Protein AF-A0A4D0RJ74-F1 (afdb_monomer_lite)

InterPro domains:
  IPR016103 ProQ/FinO domain [PF04352] (26-128)
  IPR016103 ProQ/FinO domain [SM00945] (19-133)
  IPR036442 ProQ/FinO domain superfamily [G3DSA:1.10.1710.10] (1-135)
  IPR036442 ProQ/FinO domain superfamily [SSF48657] (3-133)

Foldseek 3Di:
DDPLVVLLVVLVVVLVVVPPADALQVLLVLPCVPQVLQDDVSQGAAADPPQLVVVVVVCVVVVPPADSVNNVRSVVNNCLDLRNLVQLDFQGFHQHSNNDGDDGRHPVSNVVSVVSNVVSVVSVVSNVVSVVSNVDD

Radius of gyration: 17.76 Å; chains: 1; bounding box: 49×27×51 Å

Structure (mmCIF, N/CA/C/O backbone):
data_AF-A0A4D0RJ74-F1
#
_entry.id   AF-A0A4D0RJ74-F1
#
loop_
_atom_site.group_PDB
_atom_site.id
_atom_site.type_symbol
_atom_site.label_atom_id
_atom_site.label_alt_id
_atom_site.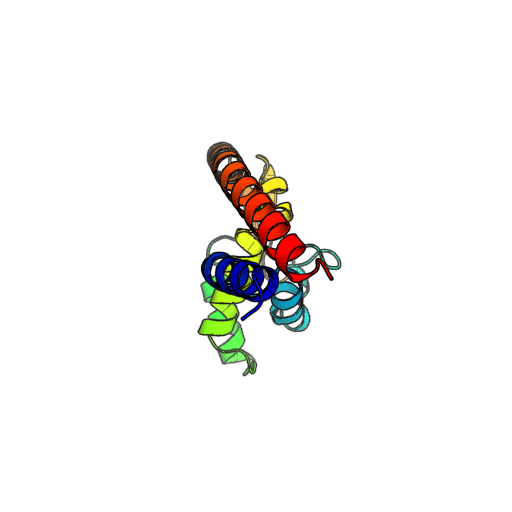label_comp_id
_atom_site.label_asym_id
_atom_site.label_entity_id
_atom_site.label_seq_id
_atom_site.pdbx_PDB_ins_code
_atom_site.Cartn_x
_atom_site.Cartn_y
_atom_site.Cartn_z
_atom_site.occupancy
_atom_site.B_iso_or_equiv
_atom_site.auth_seq_id
_atom_site.auth_comp_id
_atom_site.auth_asym_id
_atom_site.auth_atom_id
_atom_site.pdbx_PDB_model_num
ATOM 1 N N . MET A 1 1 ? 32.650 -4.477 -24.697 1.00 59.00 1 MET A N 1
ATOM 2 C CA . MET A 1 1 ? 31.322 -4.720 -24.089 1.00 59.00 1 MET A CA 1
ATOM 3 C C . MET A 1 1 ? 30.316 -4.847 -25.214 1.00 59.00 1 MET A C 1
ATOM 5 O O . MET A 1 1 ? 30.395 -4.047 -26.134 1.00 59.00 1 MET A O 1
ATOM 9 N N . THR A 1 2 ? 29.441 -5.852 -25.195 1.00 85.69 2 THR A N 1
ATOM 10 C CA . THR A 1 2 ? 28.399 -5.991 -26.225 1.00 85.69 2 THR A CA 1
ATOM 11 C C . THR A 1 2 ? 27.347 -4.891 -26.058 1.00 85.69 2 THR A C 1
ATOM 13 O O . THR A 1 2 ? 27.088 -4.443 -24.940 1.00 85.69 2 THR A O 1
ATOM 16 N N . GLU A 1 3 ? 26.730 -4.459 -27.157 1.00 87.81 3 GLU A N 1
ATOM 17 C CA . GLU A 1 3 ? 25.639 -3.469 -27.163 1.00 87.81 3 GLU A CA 1
ATOM 18 C C . GLU A 1 3 ? 24.509 -3.860 -26.191 1.00 87.81 3 GLU A C 1
ATOM 20 O O . GLU A 1 3 ? 24.005 -3.044 -25.417 1.00 87.81 3 GLU A O 1
ATOM 25 N N . GLN A 1 4 ? 24.209 -5.157 -26.125 1.00 87.81 4 GLN A N 1
ATOM 26 C CA . GLN A 1 4 ? 23.232 -5.727 -25.205 1.00 87.81 4 GLN A CA 1
ATOM 27 C C . GLN A 1 4 ? 23.614 -5.552 -23.724 1.00 87.81 4 GLN A C 1
ATOM 29 O O . GLN A 1 4 ? 22.756 -5.255 -22.890 1.00 87.81 4 GLN A O 1
ATOM 34 N N . ALA A 1 5 ? 24.897 -5.692 -23.375 1.00 91.31 5 ALA A N 1
ATOM 35 C CA . ALA A 1 5 ? 25.362 -5.481 -22.005 1.00 91.31 5 ALA A CA 1
ATOM 36 C C . ALA A 1 5 ? 25.224 -4.008 -21.582 1.00 91.31 5 ALA A C 1
ATOM 38 O O . ALA A 1 5 ? 24.837 -3.733 -20.444 1.00 91.31 5 ALA A O 1
ATOM 39 N N . ALA A 1 6 ? 25.472 -3.069 -22.501 1.00 93.62 6 ALA A N 1
ATOM 40 C CA . ALA A 1 6 ? 25.285 -1.640 -22.255 1.00 93.62 6 ALA A CA 1
ATOM 41 C C . ALA A 1 6 ? 23.801 -1.286 -22.045 1.00 93.62 6 ALA A C 1
ATOM 43 O O . ALA A 1 6 ? 23.468 -0.629 -21.056 1.00 93.62 6 ALA A O 1
ATOM 44 N N . LYS A 1 7 ? 22.901 -1.806 -22.897 1.00 93.38 7 LYS A N 1
ATOM 45 C CA . LYS A 1 7 ? 21.441 -1.639 -22.759 1.00 93.38 7 LYS A CA 1
ATOM 46 C C . LYS A 1 7 ? 20.941 -2.140 -21.396 1.00 93.38 7 LYS A C 1
ATOM 48 O O . LYS A 1 7 ? 20.229 -1.424 -20.692 1.00 93.38 7 LYS A O 1
ATOM 53 N N . LYS A 1 8 ? 21.371 -3.336 -20.970 1.00 94.25 8 LYS A N 1
ATOM 54 C CA . LYS A 1 8 ? 21.011 -3.902 -19.654 1.00 94.25 8 LYS A CA 1
ATOM 55 C C . LYS A 1 8 ? 21.574 -3.080 -18.488 1.00 94.25 8 LYS A C 1
ATOM 57 O O . LYS A 1 8 ? 20.884 -2.892 -17.487 1.00 94.25 8 LYS A O 1
ATOM 62 N N . ALA A 1 9 ? 22.801 -2.566 -18.591 1.00 94.38 9 ALA A N 1
ATOM 63 C CA . ALA A 1 9 ? 23.384 -1.710 -17.554 1.00 94.38 9 ALA A CA 1
ATOM 64 C C . ALA A 1 9 ? 22.602 -0.395 -17.388 1.00 94.38 9 ALA A C 1
ATOM 66 O O . ALA A 1 9 ? 22.263 -0.019 -16.263 1.00 94.38 9 ALA A O 1
ATOM 67 N N . GLN A 1 10 ? 22.240 0.251 -18.500 1.00 94.94 10 GLN A N 1
ATOM 68 C CA . GLN A 1 10 ? 21.423 1.465 -18.495 1.00 94.94 10 GLN A CA 1
ATOM 69 C C . GLN A 1 10 ? 20.030 1.210 -17.898 1.00 94.94 10 GLN A C 1
ATOM 71 O O . GLN A 1 10 ? 19.573 1.977 -17.048 1.00 94.94 10 GLN A O 1
ATOM 76 N N . ALA A 1 11 ? 19.378 0.106 -18.278 1.00 94.75 11 ALA A N 1
ATOM 77 C CA . ALA A 1 11 ? 18.073 -0.267 -17.736 1.00 94.75 11 ALA A CA 1
ATOM 78 C C . ALA A 1 11 ? 18.122 -0.521 -16.218 1.00 94.75 11 ALA A C 1
ATOM 80 O O . ALA A 1 11 ? 17.263 -0.023 -15.491 1.00 94.75 11 ALA A O 1
ATOM 81 N N . ARG A 1 12 ? 19.162 -1.202 -15.706 1.00 95.06 12 ARG A N 1
ATOM 82 C CA . ARG A 1 12 ? 19.370 -1.387 -14.253 1.00 95.06 12 ARG A CA 1
ATOM 83 C C . ARG A 1 12 ? 19.523 -0.058 -13.524 1.00 95.06 12 ARG A C 1
ATOM 85 O O . ARG A 1 12 ? 18.908 0.141 -12.476 1.00 95.06 12 ARG A O 1
ATOM 92 N N . GLN A 1 13 ? 20.322 0.854 -14.077 1.00 95.19 13 GLN A N 1
ATOM 93 C CA . GLN A 1 13 ? 20.523 2.174 -13.487 1.00 95.19 13 GLN A CA 1
ATOM 94 C C . GLN A 1 13 ? 19.201 2.950 -13.414 1.00 95.19 13 GLN A C 1
ATOM 96 O O . GLN A 1 13 ? 18.857 3.465 -12.350 1.00 95.19 13 GLN A O 1
ATOM 101 N N . ALA A 1 14 ? 18.422 2.970 -14.499 1.00 95.44 14 ALA A N 1
ATOM 102 C CA . ALA A 1 14 ? 17.115 3.623 -14.535 1.00 95.44 14 ALA A CA 1
ATOM 103 C C . ALA A 1 14 ? 16.105 2.973 -13.571 1.00 95.44 14 ALA A C 1
ATOM 105 O O . ALA A 1 14 ? 15.364 3.673 -12.877 1.00 95.44 14 ALA A O 1
ATOM 106 N N . LEU A 1 15 ? 16.102 1.638 -13.479 1.00 94.62 15 LEU A N 1
ATOM 107 C CA . LEU A 1 15 ? 15.194 0.886 -12.613 1.00 94.62 15 LEU A CA 1
ATOM 108 C C . LEU A 1 15 ? 15.462 1.147 -11.122 1.00 94.62 15 LEU A C 1
ATOM 110 O O . LEU A 1 15 ? 14.519 1.183 -10.330 1.00 94.62 15 LEU A O 1
ATOM 114 N N . SER A 1 16 ? 16.718 1.397 -10.735 1.00 94.25 16 SER A N 1
ATOM 115 C CA . SER A 1 16 ? 17.114 1.611 -9.332 1.00 94.25 16 SER A CA 1
ATOM 116 C C . SER A 1 16 ? 16.306 2.711 -8.621 1.00 94.25 16 SER A C 1
ATOM 118 O O . SER A 1 16 ? 15.919 2.551 -7.463 1.00 94.25 16 SER A O 1
ATOM 120 N N . ILE A 1 17 ? 15.940 3.783 -9.335 1.00 93.12 17 ILE A N 1
ATOM 121 C CA . ILE A 1 17 ? 15.146 4.912 -8.815 1.00 93.12 17 ILE A CA 1
ATOM 122 C C . ILE A 1 17 ? 13.755 4.449 -8.343 1.00 93.12 17 ILE A C 1
ATOM 124 O O . ILE A 1 17 ? 13.162 5.020 -7.421 1.00 93.12 17 ILE A O 1
ATOM 128 N N . TYR A 1 18 ? 13.236 3.380 -8.940 1.00 90.62 18 TYR A N 1
ATOM 129 C CA . TYR A 1 18 ? 11.903 2.851 -8.685 1.00 90.62 18 TYR A CA 1
ATOM 130 C C . TYR A 1 18 ? 11.854 1.715 -7.655 1.00 90.62 18 TYR A C 1
ATOM 132 O O . TYR A 1 18 ? 10.755 1.381 -7.193 1.00 90.62 18 TYR A O 1
ATOM 140 N N . LEU A 1 19 ? 13.009 1.152 -7.279 1.00 89.44 19 LEU A N 1
ATOM 141 C CA . LEU A 1 19 ? 13.163 0.032 -6.336 1.00 89.44 19 LEU A CA 1
ATOM 142 C C . LEU A 1 19 ? 13.565 0.490 -4.923 1.00 89.44 19 LEU A C 1
ATOM 144 O O . LEU A 1 19 ? 14.126 -0.250 -4.122 1.00 89.44 19 LEU A O 1
ATOM 148 N N . ASN A 1 20 ? 13.234 1.736 -4.581 1.00 90.44 20 ASN A N 1
ATOM 149 C CA . ASN A 1 20 ? 13.569 2.339 -3.293 1.00 90.44 20 ASN A CA 1
ATOM 150 C C . ASN A 1 20 ? 12.694 1.868 -2.120 1.00 90.44 20 ASN A C 1
ATOM 152 O O . ASN A 1 20 ? 12.965 2.243 -0.977 1.00 90.44 20 ASN A O 1
ATOM 156 N N . LEU A 1 21 ? 11.650 1.074 -2.354 1.00 94.88 21 LEU A N 1
ATOM 157 C CA . LEU A 1 21 ? 10.759 0.493 -1.342 1.00 94.88 21 LEU A CA 1
ATOM 158 C C . LEU A 1 21 ? 10.762 -1.035 -1.472 1.00 94.88 21 LEU A C 1
ATOM 160 O O . LEU A 1 21 ? 11.030 -1.518 -2.569 1.00 94.88 21 LEU A O 1
ATOM 164 N N . PRO A 1 22 ? 10.464 -1.783 -0.389 1.00 97.19 22 PRO A N 1
ATOM 165 C CA . PRO A 1 22 ? 10.176 -3.206 -0.533 1.00 97.19 22 PRO A CA 1
ATOM 166 C C . PRO A 1 22 ? 8.989 -3.404 -1.483 1.00 97.19 22 PRO A C 1
ATOM 168 O O . PRO A 1 22 ? 8.147 -2.511 -1.642 1.00 97.19 22 PRO A O 1
ATOM 171 N N . THR A 1 23 ? 8.916 -4.577 -2.098 1.00 96.25 23 THR A N 1
ATOM 172 C CA . THR A 1 23 ? 7.737 -5.006 -2.852 1.00 96.25 23 THR A CA 1
ATOM 173 C C . THR A 1 23 ? 6.510 -5.079 -1.937 1.00 96.25 23 THR A C 1
ATOM 175 O O . THR A 1 23 ? 6.629 -5.144 -0.709 1.00 96.25 23 THR A O 1
ATOM 178 N N . LEU A 1 24 ? 5.308 -5.080 -2.525 1.00 97.12 24 LEU A N 1
ATOM 179 C CA . LEU A 1 24 ? 4.077 -5.256 -1.750 1.00 97.12 24 LEU A CA 1
ATOM 180 C C . LEU A 1 24 ? 4.100 -6.581 -0.974 1.00 97.12 24 LEU A C 1
ATOM 182 O O . LEU A 1 24 ? 3.796 -6.593 0.213 1.00 97.12 24 LEU A O 1
ATOM 186 N N . TYR A 1 25 ? 4.536 -7.662 -1.623 1.00 97.31 25 TYR A N 1
ATOM 187 C CA . TYR A 1 25 ? 4.658 -8.986 -1.015 1.00 97.31 25 TYR A CA 1
ATOM 188 C C . TYR A 1 25 ? 5.583 -8.986 0.212 1.00 97.31 25 TYR A C 1
ATOM 190 O O . TYR A 1 25 ? 5.202 -9.443 1.288 1.00 97.31 25 TYR A O 1
ATOM 198 N N . GLU A 1 26 ? 6.781 -8.405 0.098 1.00 98.12 26 GLU A N 1
ATOM 199 C CA . GLU A 1 26 ? 7.710 -8.283 1.231 1.00 98.12 26 GLU A CA 1
ATOM 200 C C . GLU A 1 26 ? 7.143 -7.412 2.358 1.00 98.12 26 GLU A C 1
ATOM 202 O O . GLU A 1 26 ? 7.379 -7.687 3.536 1.00 98.12 26 GLU A O 1
ATOM 207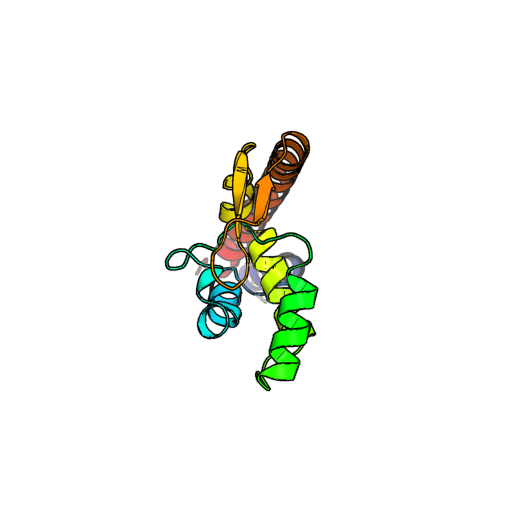 N N . ALA A 1 27 ? 6.403 -6.353 2.018 1.00 98.38 27 ALA A N 1
ATOM 208 C CA . ALA A 1 27 ? 5.768 -5.483 2.999 1.00 98.38 27 ALA A CA 1
ATOM 209 C C . ALA A 1 27 ? 4.649 -6.203 3.766 1.00 98.38 27 ALA A C 1
ATOM 211 O O . ALA A 1 27 ? 4.617 -6.111 4.993 1.00 98.38 27 ALA A O 1
ATOM 212 N N . VAL A 1 28 ? 3.793 -6.958 3.070 1.00 98.38 28 VAL A N 1
ATOM 213 C CA . VAL A 1 28 ? 2.752 -7.802 3.681 1.00 98.38 28 VAL A CA 1
ATOM 214 C C . VAL A 1 28 ? 3.393 -8.824 4.616 1.00 98.38 28 VAL A C 1
ATOM 216 O O . VAL A 1 28 ? 3.080 -8.839 5.803 1.00 98.38 28 VAL A O 1
ATOM 219 N N . ASN A 1 29 ? 4.381 -9.584 4.139 1.00 98.06 29 ASN A N 1
ATOM 220 C CA . ASN A 1 29 ? 5.075 -10.590 4.952 1.00 98.06 29 ASN A CA 1
ATOM 221 C C . ASN A 1 29 ? 5.869 -10.001 6.124 1.00 98.06 29 ASN A C 1
ATOM 223 O O . ASN A 1 29 ? 6.148 -10.694 7.098 1.00 98.06 29 ASN A O 1
ATOM 227 N N . THR A 1 30 ? 6.228 -8.718 6.058 1.00 98.25 30 THR A N 1
ATOM 228 C CA . THR A 1 30 ? 6.874 -8.025 7.176 1.00 98.25 30 THR A CA 1
ATOM 229 C C . THR A 1 30 ? 5.891 -7.707 8.304 1.00 98.25 30 THR A C 1
ATOM 231 O O . THR A 1 30 ? 6.295 -7.734 9.464 1.00 98.25 30 THR A O 1
ATOM 234 N N . LEU A 1 31 ? 4.639 -7.362 7.986 1.00 98.31 31 LEU A N 1
ATOM 235 C CA . LEU A 1 31 ? 3.679 -6.827 8.961 1.00 98.31 31 LEU A CA 1
ATOM 236 C C . LEU A 1 31 ? 2.624 -7.849 9.404 1.00 98.31 31 LEU A C 1
ATOM 238 O O . LEU A 1 31 ? 2.274 -7.888 10.581 1.00 98.31 31 LEU A O 1
ATOM 242 N N . LYS A 1 32 ? 2.147 -8.696 8.489 1.00 98.00 32 LYS A N 1
ATOM 243 C CA . LYS A 1 32 ? 1.067 -9.666 8.722 1.00 98.00 32 LYS A CA 1
ATOM 244 C C . LYS A 1 32 ? 1.310 -10.627 9.897 1.00 98.00 32 LYS A C 1
ATOM 246 O O . LYS A 1 32 ? 0.352 -10.866 10.625 1.00 98.00 32 LYS A O 1
ATOM 251 N N . PRO A 1 33 ? 2.537 -11.131 10.159 1.00 98.00 33 PRO A N 1
ATOM 252 C CA . PRO A 1 33 ? 2.781 -11.984 11.327 1.00 98.00 33 PRO A CA 1
ATOM 253 C C . PRO A 1 33 ? 2.503 -11.304 12.676 1.00 98.00 33 PRO A C 1
ATOM 255 O O . PRO A 1 33 ? 2.247 -11.985 13.663 1.00 98.00 33 PRO A O 1
ATOM 258 N N . TRP A 1 34 ? 2.567 -9.972 12.727 1.00 98.06 34 TRP A N 1
ATOM 259 C CA . TRP A 1 34 ? 2.433 -9.199 13.964 1.00 98.06 34 TRP A CA 1
ATOM 260 C C . TRP A 1 34 ? 1.043 -8.594 14.140 1.00 98.06 34 TRP A C 1
ATOM 262 O O . TRP A 1 34 ? 0.571 -8.514 15.275 1.00 98.06 34 TRP A O 1
ATOM 272 N N . TRP A 1 35 ? 0.407 -8.203 13.030 1.00 98.25 35 TRP A N 1
ATOM 273 C CA . TRP A 1 35 ? -0.900 -7.539 12.990 1.00 98.25 35 TRP A CA 1
ATOM 274 C C . TRP A 1 35 ? -1.783 -8.138 11.886 1.00 98.25 35 TRP A C 1
ATOM 276 O O . TRP A 1 35 ? -2.018 -7.491 10.861 1.00 98.25 35 TRP A O 1
ATOM 286 N N . PRO A 1 36 ? -2.261 -9.384 12.052 1.00 97.62 36 PRO A N 1
ATOM 287 C CA . PRO A 1 36 ? -3.064 -10.057 11.033 1.00 97.62 36 PRO A CA 1
ATOM 288 C C . PRO A 1 36 ? -4.391 -9.338 10.746 1.00 97.62 36 PRO A C 1
ATOM 290 O O . PRO A 1 36 ? -4.853 -9.390 9.610 1.00 97.62 36 PRO A O 1
ATOM 293 N N . GLY A 1 37 ? -4.954 -8.608 11.720 1.00 97.56 37 GLY A N 1
ATOM 294 C CA . GLY A 1 37 ? -6.192 -7.829 11.562 1.00 97.56 37 GLY A CA 1
ATOM 295 C C . GLY A 1 37 ? -6.125 -6.741 10.484 1.00 97.56 37 GLY A C 1
ATOM 296 O O . GLY A 1 37 ? -7.153 -6.354 9.941 1.00 97.56 37 GLY A O 1
ATOM 297 N N . LEU A 1 38 ? -4.920 -6.315 10.082 1.00 98.31 38 LEU A N 1
ATOM 298 C CA . LEU A 1 38 ? -4.710 -5.349 8.994 1.00 98.31 38 LEU A CA 1
ATOM 299 C C . LEU A 1 38 ? -4.795 -5.959 7.592 1.00 98.31 38 LEU A C 1
ATOM 301 O O . LEU A 1 38 ? -4.592 -5.254 6.601 1.00 98.31 38 LEU A O 1
ATOM 305 N N . PHE A 1 39 ? -5.062 -7.258 7.486 1.00 98.12 39 PHE A N 1
ATOM 306 C CA . PHE A 1 39 ? -5.054 -7.986 6.225 1.00 98.12 39 PHE A CA 1
ATOM 307 C C . PHE A 1 39 ? -6.336 -8.810 6.060 1.00 98.12 39 PHE A C 1
ATOM 309 O O . PHE A 1 39 ? -6.953 -9.265 7.021 1.00 98.12 39 PHE A O 1
ATOM 316 N N . ASP A 1 40 ? -6.751 -8.983 4.811 1.00 96.38 40 ASP A N 1
ATOM 317 C CA . ASP A 1 40 ? -7.750 -9.951 4.375 1.00 96.38 40 ASP A CA 1
ATOM 318 C C . ASP A 1 40 ? -7.065 -10.961 3.452 1.00 96.38 40 ASP A C 1
ATOM 320 O O . ASP A 1 40 ? -6.714 -10.652 2.308 1.00 96.38 40 ASP A O 1
ATOM 324 N N . GLY A 1 41 ? -6.732 -12.137 3.987 1.00 94.50 41 GLY A N 1
ATOM 325 C CA . GLY A 1 41 ? -5.751 -13.010 3.346 1.00 94.50 41 GLY A CA 1
ATOM 326 C C . GLY A 1 41 ? -4.422 -12.268 3.162 1.00 94.50 41 GLY A C 1
ATOM 327 O O . GLY A 1 41 ? -3.822 -11.820 4.139 1.00 94.50 41 GLY A O 1
ATOM 328 N N . ASP A 1 42 ? -3.938 -12.148 1.925 1.00 94.50 42 ASP A N 1
ATOM 329 C CA . ASP A 1 42 ? -2.726 -11.380 1.580 1.00 94.50 42 ASP A CA 1
ATOM 330 C C . ASP A 1 42 ? -3.020 -9.946 1.111 1.00 94.50 42 ASP A C 1
ATOM 332 O O . ASP A 1 42 ? -2.107 -9.199 0.752 1.00 94.50 42 ASP A O 1
ATOM 336 N N . THR A 1 43 ? -4.289 -9.541 1.135 1.00 96.75 43 THR A N 1
ATOM 337 C CA . THR A 1 43 ? -4.726 -8.210 0.716 1.00 96.75 43 THR A CA 1
ATOM 338 C C . THR A 1 43 ? -4.692 -7.254 1.907 1.00 96.75 43 THR A C 1
ATOM 340 O O . THR A 1 43 ? -5.398 -7.485 2.886 1.00 96.75 43 THR A O 1
ATOM 343 N N . PRO A 1 44 ? -3.908 -6.162 1.877 1.00 98.25 44 PRO A N 1
ATOM 344 C CA . PRO A 1 44 ? -3.945 -5.174 2.950 1.00 98.25 44 PRO A CA 1
ATOM 345 C C . PRO A 1 44 ? -5.303 -4.471 3.017 1.00 98.25 44 PRO A C 1
ATOM 347 O O . PRO A 1 44 ? -5.808 -3.997 1.997 1.00 98.25 44 PRO A O 1
ATOM 350 N N . ARG A 1 45 ? -5.855 -4.347 4.224 1.00 98.50 45 ARG A N 1
ATOM 351 C CA . ARG A 1 45 ? -7.026 -3.512 4.506 1.00 98.50 45 ARG A CA 1
ATOM 352 C C . ARG A 1 45 ? -6.629 -2.039 4.535 1.00 98.50 45 ARG A C 1
ATOM 354 O O . ARG A 1 45 ? -5.464 -1.704 4.760 1.00 98.50 45 ARG A O 1
ATOM 361 N N . LEU A 1 46 ? -7.598 -1.146 4.325 1.00 98.62 46 LEU A N 1
ATOM 362 C CA . LEU A 1 46 ? -7.367 0.284 4.509 1.00 98.62 46 LEU A CA 1
ATOM 363 C C . LEU A 1 46 ? -7.069 0.549 5.981 1.00 98.62 46 LEU A C 1
ATOM 365 O O . LEU A 1 46 ? -7.810 0.131 6.859 1.00 98.62 46 LEU A O 1
ATOM 369 N N . LEU A 1 47 ? -5.960 1.218 6.243 1.00 98.44 47 LEU A N 1
ATOM 370 C CA . LEU A 1 47 ? -5.432 1.391 7.587 1.00 98.44 47 LEU A CA 1
ATOM 371 C C . LEU A 1 47 ? -6.116 2.555 8.307 1.00 98.44 47 LEU A C 1
ATOM 373 O O . LEU A 1 47 ? -6.337 3.596 7.680 1.00 98.44 47 LEU A O 1
ATOM 377 N N . ALA A 1 48 ? -6.362 2.406 9.607 1.00 98.06 48 ALA A N 1
ATOM 378 C CA . ALA A 1 48 ? -6.802 3.489 10.485 1.00 98.06 48 ALA A CA 1
ATOM 379 C C . ALA A 1 48 ? -5.866 4.708 10.423 1.00 98.06 48 ALA A C 1
ATOM 381 O O . ALA A 1 48 ? -4.651 4.599 10.180 1.00 98.06 48 ALA A O 1
ATOM 382 N N . CYS A 1 49 ? -6.423 5.895 10.656 1.00 95.69 49 CYS A N 1
ATOM 383 C CA . CYS A 1 49 ? -5.621 7.106 10.779 1.00 95.69 49 CYS A CA 1
ATOM 384 C C . CYS A 1 49 ? -4.682 7.005 11.994 1.00 95.69 49 CYS A C 1
ATOM 386 O O . CYS A 1 49 ? -5.027 6.456 13.031 1.00 95.69 49 CYS A O 1
ATOM 388 N N . GLY A 1 50 ? -3.443 7.490 11.862 1.00 95.69 50 GLY A N 1
ATOM 389 C CA . GLY A 1 50 ? -2.464 7.432 12.958 1.00 95.69 50 GLY A CA 1
ATOM 390 C C . GLY A 1 50 ? -1.894 6.039 13.265 1.00 95.69 50 GLY A C 1
ATOM 391 O O . GLY A 1 50 ? -1.026 5.936 14.128 1.00 95.69 50 GLY A O 1
ATOM 392 N N . ILE A 1 51 ? -2.270 4.989 12.516 1.00 97.50 51 ILE A N 1
ATOM 393 C CA . ILE A 1 51 ? -1.890 3.604 12.846 1.00 97.50 51 ILE A CA 1
ATOM 394 C C . ILE A 1 51 ? -0.390 3.399 13.035 1.00 97.50 51 ILE A C 1
ATOM 396 O O . ILE A 1 51 ? 0.033 2.570 13.824 1.00 97.50 51 ILE A O 1
ATOM 400 N N . ARG A 1 52 ? 0.444 4.169 12.328 1.00 97.94 52 ARG A N 1
ATOM 401 C CA . ARG A 1 52 ? 1.901 4.07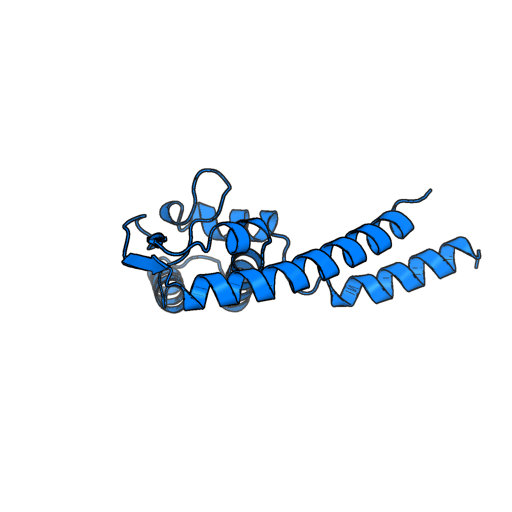2 12.443 1.00 97.94 52 ARG A CA 1
ATOM 402 C C . ARG A 1 52 ? 2.363 4.186 13.893 1.00 97.94 52 ARG A C 1
ATOM 404 O O . ARG A 1 52 ? 3.279 3.462 14.264 1.00 97.94 52 ARG A O 1
ATOM 411 N N . ASP A 1 53 ? 1.792 5.114 14.647 1.00 97.81 53 ASP A N 1
ATOM 412 C CA . ASP A 1 53 ? 2.264 5.420 15.991 1.00 97.81 53 ASP A CA 1
ATOM 413 C C . ASP A 1 53 ? 1.799 4.317 16.960 1.00 97.81 53 ASP A C 1
ATOM 415 O O . ASP A 1 53 ? 2.616 3.824 17.732 1.00 97.81 53 ASP A O 1
ATOM 419 N N . VAL A 1 54 ? 0.584 3.784 16.758 1.00 98.06 54 VAL A N 1
ATOM 420 C CA . VAL A 1 54 ? 0.086 2.553 17.408 1.00 98.06 54 VAL A CA 1
ATOM 421 C C . VAL A 1 54 ? 1.018 1.363 17.152 1.00 98.06 54 VAL A C 1
ATOM 423 O O . VAL A 1 54 ? 1.437 0.684 18.083 1.00 98.06 54 VAL A O 1
ATOM 426 N N . LEU A 1 55 ? 1.416 1.125 15.894 1.00 98.31 55 LEU A N 1
ATOM 427 C CA . LEU A 1 55 ? 2.325 0.020 15.558 1.00 98.31 55 LEU A CA 1
ATOM 428 C C . LEU A 1 55 ? 3.718 0.206 16.173 1.00 98.31 55 LEU A C 1
ATOM 430 O O . LEU A 1 55 ? 4.384 -0.776 16.485 1.00 98.31 55 LEU A O 1
ATOM 434 N N . LEU A 1 56 ? 4.199 1.446 16.302 1.00 98.00 56 LEU A N 1
ATOM 435 C CA . LEU A 1 56 ? 5.500 1.733 16.911 1.00 98.00 56 LEU A CA 1
ATOM 436 C C . LEU A 1 56 ? 5.489 1.484 18.421 1.00 98.00 56 LEU A C 1
ATOM 438 O O . LEU A 1 56 ? 6.453 0.926 18.942 1.00 98.00 56 LEU A O 1
ATOM 442 N N . GLU A 1 57 ? 4.412 1.873 19.099 1.00 98.06 57 GLU A N 1
ATOM 443 C CA . GLU A 1 57 ? 4.210 1.587 20.518 1.00 98.06 57 GLU A CA 1
ATOM 444 C C . GLU A 1 57 ? 4.107 0.077 20.765 1.00 98.06 57 GLU A C 1
ATOM 446 O O . GLU A 1 57 ? 4.835 -0.465 21.597 1.00 98.06 57 GLU A O 1
ATOM 451 N N . ASP A 1 58 ? 3.319 -0.627 19.950 1.00 98.12 58 ASP A N 1
ATOM 452 C CA . ASP A 1 58 ? 3.150 -2.077 20.058 1.00 98.12 58 ASP A CA 1
ATOM 453 C C . ASP A 1 58 ? 4.455 -2.850 19.780 1.00 98.12 58 ASP A C 1
ATOM 455 O O . ASP A 1 58 ? 4.770 -3.829 20.459 1.00 98.12 58 ASP A O 1
ATOM 459 N N . VAL A 1 59 ? 5.283 -2.376 18.836 1.00 98.25 59 VAL A N 1
ATOM 460 C CA . VAL A 1 59 ? 6.637 -2.918 18.610 1.00 98.25 59 VAL A CA 1
ATOM 461 C C . VAL A 1 59 ? 7.486 -2.839 19.876 1.00 98.25 59 VAL A C 1
ATOM 463 O O . VAL A 1 59 ? 8.168 -3.815 20.199 1.00 98.25 59 VAL A O 1
ATOM 466 N N . ALA A 1 60 ? 7.450 -1.708 20.584 1.00 97.56 60 ALA A N 1
ATOM 467 C CA . ALA A 1 60 ? 8.197 -1.528 21.824 1.00 97.56 60 ALA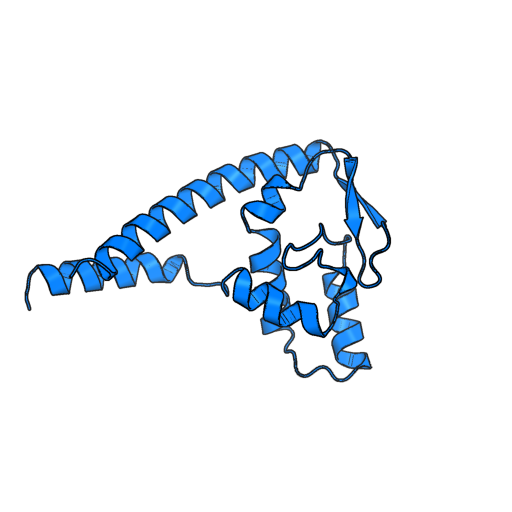 A CA 1
ATOM 468 C C . ALA A 1 60 ? 7.633 -2.407 22.952 1.00 97.56 60 ALA A C 1
ATOM 470 O O . ALA A 1 60 ? 8.399 -3.074 23.646 1.00 97.56 60 ALA A O 1
ATOM 471 N N . GLN A 1 61 ? 6.306 -2.468 23.090 1.00 98.06 61 GLN A N 1
ATOM 472 C CA . GLN A 1 61 ? 5.624 -3.233 24.134 1.00 98.06 61 GLN A CA 1
ATOM 473 C C . GLN A 1 61 ? 5.839 -4.748 23.999 1.00 98.06 61 GLN A C 1
ATOM 475 O O . GLN A 1 61 ? 6.104 -5.431 24.987 1.00 98.06 61 GLN A O 1
ATOM 480 N N . ARG A 1 62 ? 5.744 -5.285 22.777 1.00 98.00 62 ARG A N 1
ATOM 481 C CA . ARG A 1 62 ? 5.884 -6.726 22.490 1.00 98.00 62 ARG A CA 1
ATOM 482 C C . ARG A 1 62 ? 7.322 -7.150 22.185 1.00 98.00 62 ARG A C 1
ATOM 484 O O . ARG A 1 62 ? 7.554 -8.325 21.9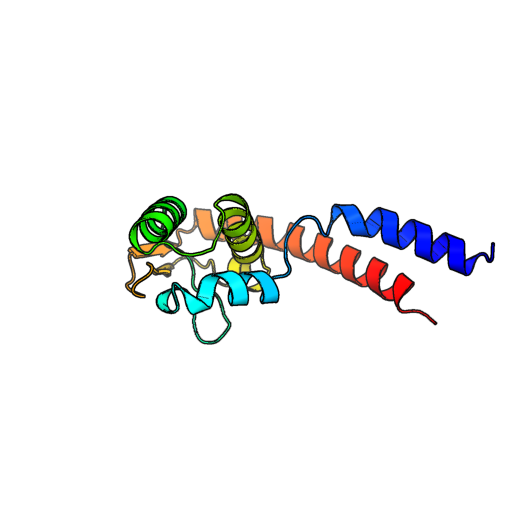03 1.00 98.00 62 ARG A O 1
ATOM 491 N N . ASN A 1 63 ? 8.275 -6.214 22.211 1.00 97.31 63 ASN A N 1
ATOM 492 C CA . ASN A 1 63 ? 9.674 -6.426 21.830 1.00 97.31 63 ASN A CA 1
ATOM 493 C C . ASN A 1 63 ? 9.819 -7.093 20.445 1.00 97.31 63 ASN A C 1
ATOM 495 O O . ASN A 1 63 ? 10.560 -8.061 20.254 1.00 97.31 63 ASN A O 1
ATOM 499 N N . ILE A 1 64 ? 9.063 -6.591 19.466 1.00 98.06 64 ILE A N 1
ATOM 500 C CA . ILE A 1 64 ? 9.054 -7.132 18.105 1.00 98.06 64 ILE A CA 1
ATOM 501 C C . ILE A 1 64 ? 10.396 -6.807 17.430 1.00 98.06 64 ILE A C 1
ATOM 503 O O . ILE A 1 64 ? 10.801 -5.642 17.419 1.00 98.06 64 ILE A O 1
ATOM 507 N N . PRO A 1 65 ? 11.071 -7.774 16.772 1.00 97.44 65 PRO A N 1
ATOM 508 C CA . PRO A 1 65 ? 12.334 -7.546 16.066 1.00 97.44 65 PRO A CA 1
ATOM 509 C C . PRO A 1 65 ? 12.124 -6.822 14.718 1.00 97.44 65 PRO A C 1
ATOM 511 O O . PRO A 1 65 ? 12.546 -7.278 13.652 1.00 97.44 65 PRO A O 1
ATOM 514 N N . LEU A 1 66 ? 11.456 -5.668 14.746 1.00 97.62 66 LEU A N 1
ATOM 515 C CA . LEU A 1 66 ? 11.123 -4.850 13.588 1.00 97.62 66 LEU A CA 1
ATOM 516 C C . LEU A 1 66 ? 11.569 -3.404 13.813 1.00 97.62 66 LEU A C 1
ATOM 518 O O . LEU A 1 66 ? 10.984 -2.660 14.589 1.00 97.62 66 LEU A O 1
ATOM 522 N N . SER A 1 67 ? 12.585 -2.959 13.071 1.00 97.69 67 SER A N 1
ATOM 523 C CA . SER A 1 67 ? 13.040 -1.569 13.183 1.00 97.69 67 SER A CA 1
ATOM 524 C C . SER A 1 67 ? 11.991 -0.568 12.681 1.00 97.69 67 SER A C 1
ATOM 526 O O . SER A 1 67 ? 11.302 -0.804 11.682 1.00 97.69 67 SER A O 1
ATOM 528 N N . HIS A 1 68 ? 11.972 0.630 13.274 1.00 97.75 68 HIS A N 1
ATOM 529 C CA . HIS A 1 68 ? 11.084 1.731 12.866 1.00 97.75 68 HIS A CA 1
ATOM 530 C C . HIS A 1 68 ? 11.229 2.079 11.372 1.00 97.75 68 HIS A C 1
ATOM 532 O O . HIS A 1 68 ? 10.278 2.495 10.702 1.00 97.75 68 HIS A O 1
ATOM 538 N N . LYS A 1 69 ? 12.443 1.927 10.820 1.00 97.75 69 LYS A N 1
ATOM 539 C CA . LYS A 1 69 ? 12.718 2.138 9.392 1.00 97.75 69 LYS A CA 1
ATOM 540 C C . LYS A 1 69 ? 12.035 1.072 8.536 1.00 97.75 69 LYS A C 1
ATOM 542 O O . LYS A 1 69 ? 11.437 1.430 7.522 1.00 97.75 69 LYS A O 1
ATOM 547 N N . LYS A 1 70 ? 12.120 -0.206 8.917 1.00 98.12 70 LYS A N 1
ATOM 548 C CA . LYS A 1 70 ? 11.501 -1.311 8.172 1.00 98.12 70 LYS A CA 1
ATOM 549 C C . LYS A 1 70 ? 9.971 -1.206 8.216 1.00 98.12 70 LYS A C 1
ATOM 551 O O . LYS A 1 70 ? 9.357 -1.244 7.152 1.00 98.12 70 LYS A O 1
ATOM 556 N N . LEU A 1 71 ? 9.392 -0.907 9.384 1.00 98.38 71 LEU A N 1
ATOM 557 C CA . LEU A 1 71 ? 7.957 -0.640 9.549 1.00 98.38 71 LEU A CA 1
ATOM 558 C C . LEU A 1 71 ? 7.463 0.484 8.623 1.00 98.38 71 LEU A C 1
ATOM 560 O O . LEU A 1 71 ? 6.597 0.268 7.777 1.00 98.38 71 LEU A O 1
ATOM 564 N N . ARG A 1 72 ? 8.069 1.681 8.697 1.00 98.12 72 ARG A N 1
ATOM 565 C CA . ARG A 1 72 ? 7.673 2.815 7.835 1.00 98.12 72 ARG A CA 1
ATOM 566 C C . ARG A 1 72 ? 7.795 2.506 6.345 1.00 98.12 72 ARG A C 1
ATOM 568 O O . ARG A 1 72 ? 7.014 3.026 5.551 1.00 98.12 72 ARG A O 1
ATOM 575 N N . ARG A 1 73 ? 8.801 1.729 5.938 1.00 98.38 73 ARG A N 1
ATOM 576 C CA . ARG A 1 73 ? 8.993 1.345 4.532 1.00 98.38 73 ARG A CA 1
ATOM 577 C C . ARG A 1 73 ? 7.917 0.370 4.062 1.00 98.38 73 ARG A C 1
ATOM 579 O O . ARG A 1 73 ? 7.407 0.571 2.965 1.00 98.38 73 ARG A O 1
ATOM 586 N N . ALA A 1 74 ? 7.549 -0.609 4.886 1.00 98.44 74 ALA A N 1
ATOM 587 C CA . ALA A 1 74 ? 6.461 -1.538 4.591 1.00 98.44 74 ALA A CA 1
ATOM 588 C C . ALA A 1 74 ? 5.111 -0.807 4.484 1.00 98.44 74 ALA A C 1
ATOM 590 O O . ALA A 1 74 ? 4.429 -0.934 3.470 1.00 98.44 74 ALA A O 1
ATOM 591 N N . LEU A 1 75 ? 4.790 0.077 5.440 1.00 98.38 75 LEU A N 1
ATOM 592 C CA . LEU A 1 75 ? 3.584 0.917 5.382 1.00 98.38 75 LEU A CA 1
ATOM 593 C C . LEU A 1 75 ? 3.536 1.777 4.109 1.00 98.38 75 LEU A C 1
ATOM 595 O O . LEU A 1 75 ? 2.497 1.886 3.458 1.00 98.38 75 LEU A O 1
ATOM 599 N N . LYS A 1 76 ? 4.671 2.363 3.704 1.00 98.12 76 LYS A N 1
ATOM 600 C CA . LYS A 1 76 ? 4.764 3.124 2.447 1.00 98.12 76 LYS A CA 1
ATOM 601 C C . LYS A 1 76 ? 4.563 2.251 1.211 1.00 98.12 76 LYS A C 1
ATOM 603 O O . LYS A 1 76 ? 4.018 2.751 0.236 1.00 98.12 76 LYS A O 1
ATOM 608 N N . ALA A 1 77 ? 5.038 1.008 1.214 1.00 98.12 77 ALA A N 1
ATOM 609 C CA . ALA A 1 77 ? 4.849 0.092 0.093 1.00 98.12 77 ALA A CA 1
ATOM 610 C C . ALA A 1 77 ? 3.376 -0.327 -0.041 1.00 98.12 77 ALA A C 1
ATOM 612 O O . ALA A 1 77 ? 2.834 -0.265 -1.140 1.00 98.12 77 ALA A O 1
ATOM 613 N N . ILE A 1 78 ? 2.713 -0.639 1.078 1.00 98.31 78 ILE A N 1
ATOM 614 C CA . ILE A 1 78 ? 1.282 -0.978 1.122 1.00 98.31 78 ILE A CA 1
ATOM 615 C C . ILE A 1 78 ? 0.423 0.194 0.639 1.00 98.31 78 ILE A C 1
ATOM 617 O O . ILE A 1 78 ? -0.277 0.071 -0.361 1.00 98.31 78 ILE A O 1
ATOM 621 N N . THR A 1 79 ? 0.542 1.362 1.275 1.00 97.88 79 THR A N 1
ATOM 622 C CA . THR A 1 79 ? -0.311 2.539 0.995 1.00 97.88 79 THR A CA 1
ATOM 623 C C . THR A 1 79 ? -0.079 3.180 -0.377 1.00 97.88 79 THR A C 1
ATOM 625 O O . THR A 1 79 ? -0.830 4.057 -0.796 1.00 97.88 79 THR A O 1
ATOM 628 N N . ARG A 1 80 ? 0.978 2.774 -1.091 1.00 96.44 80 ARG A N 1
ATOM 629 C CA . ARG A 1 80 ? 1.278 3.210 -2.466 1.00 96.44 80 ARG A CA 1
ATOM 630 C C . ARG A 1 80 ? 1.074 2.106 -3.497 1.00 96.44 80 ARG A C 1
ATOM 632 O O . ARG A 1 80 ? 1.395 2.323 -4.664 1.00 96.44 80 ARG A O 1
ATOM 639 N N . SER A 1 81 ? 0.611 0.933 -3.076 1.00 97.44 81 SER A N 1
ATOM 640 C CA . SER A 1 81 ? 0.279 -0.140 -4.000 1.00 97.44 81 SER A CA 1
ATOM 641 C C . SER A 1 81 ? -0.978 0.205 -4.789 1.00 97.44 81 SER A C 1
ATOM 643 O O . SER A 1 81 ? -1.845 0.952 -4.336 1.00 97.44 81 SER A O 1
ATOM 645 N N . GLU A 1 82 ? -1.055 -0.341 -5.997 1.00 97.25 82 GLU A N 1
ATOM 646 C CA . GLU A 1 82 ? -2.206 -0.146 -6.868 1.00 97.25 82 GLU A CA 1
ATOM 647 C C . GLU A 1 82 ? -3.491 -0.696 -6.238 1.00 97.25 82 GLU A C 1
ATOM 649 O O . GLU A 1 82 ? -4.489 0.017 -6.204 1.00 97.25 82 GLU A O 1
ATOM 654 N N . SER A 1 83 ? -3.455 -1.902 -5.660 1.00 97.19 83 SER A N 1
ATOM 655 C CA . SER A 1 83 ? -4.619 -2.509 -5.001 1.00 97.19 83 SER A CA 1
ATOM 656 C C . SER A 1 83 ? -5.155 -1.652 -3.853 1.00 97.19 83 SER A C 1
ATOM 658 O O . SER A 1 83 ? -6.360 -1.432 -3.767 1.00 97.19 83 SER A O 1
ATOM 660 N N . TYR A 1 84 ? -4.269 -1.107 -3.016 1.00 98.44 84 TYR A N 1
ATOM 661 C CA . TYR A 1 84 ? -4.662 -0.261 -1.890 1.00 98.44 84 TYR A CA 1
ATOM 662 C C . TYR A 1 84 ? -5.328 1.040 -2.352 1.00 98.44 84 TYR A C 1
ATOM 664 O O . TYR A 1 84 ? -6.377 1.416 -1.839 1.00 98.44 84 TYR A O 1
ATOM 672 N N . LEU A 1 85 ? -4.751 1.719 -3.351 1.00 98.44 85 LEU A N 1
ATOM 673 C CA . LEU A 1 85 ? -5.330 2.951 -3.898 1.00 98.44 85 LEU A CA 1
ATOM 674 C C . LEU A 1 85 ? -6.655 2.691 -4.629 1.00 98.44 85 LEU A C 1
ATOM 676 O O . LEU A 1 85 ? -7.551 3.525 -4.564 1.00 98.44 85 LEU A O 1
ATOM 680 N N . CYS A 1 86 ? -6.809 1.537 -5.286 1.00 98.00 86 CYS A N 1
ATOM 681 C CA . CYS A 1 86 ? -8.085 1.122 -5.874 1.00 98.00 86 CYS A CA 1
ATOM 682 C C . CYS A 1 86 ? -9.181 0.913 -4.817 1.00 98.00 86 CYS A C 1
ATOM 684 O O . CYS A 1 86 ? -10.339 1.223 -5.090 1.00 98.00 86 CYS A O 1
ATOM 686 N N . ALA A 1 87 ? -8.823 0.405 -3.633 1.00 98.12 87 ALA A N 1
ATOM 687 C CA . ALA A 1 87 ? -9.761 0.154 -2.539 1.00 98.12 87 ALA A CA 1
ATOM 688 C C . ALA A 1 87 ? -10.225 1.434 -1.819 1.00 98.12 87 ALA A C 1
ATOM 690 O O . ALA A 1 87 ? -11.263 1.413 -1.162 1.00 98.12 87 ALA A O 1
ATOM 691 N N . MET A 1 88 ? -9.492 2.548 -1.942 1.00 98.38 88 MET A N 1
ATOM 692 C CA . MET A 1 88 ? -9.859 3.843 -1.354 1.00 98.38 88 MET A CA 1
ATOM 693 C C . MET A 1 88 ? -11.040 4.486 -2.100 1.00 98.38 88 MET A C 1
ATOM 695 O O . MET A 1 88 ? -10.867 5.391 -2.915 1.00 98.38 88 MET A O 1
ATOM 699 N N . LYS A 1 89 ? -12.244 3.992 -1.813 1.00 98.38 89 LYS A N 1
ATOM 700 C CA . LYS A 1 89 ? -13.532 4.456 -2.341 1.00 98.38 89 LYS A CA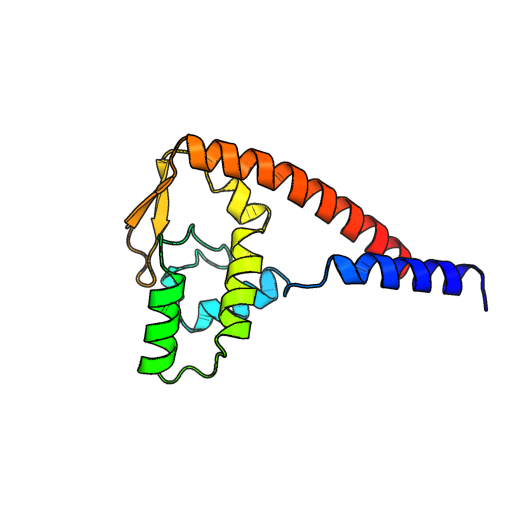 1
ATOM 701 C C . LYS A 1 89 ? -14.345 5.120 -1.249 1.00 98.38 89 LYS A C 1
ATOM 703 O O . LYS A 1 89 ? -14.312 4.627 -0.126 1.00 98.38 89 LYS A O 1
ATOM 708 N N . ALA A 1 90 ? -15.061 6.202 -1.555 1.00 98.44 90 ALA A N 1
ATOM 709 C CA . ALA A 1 90 ? -15.870 6.889 -0.556 1.00 98.44 90 ALA A CA 1
ATOM 710 C C . ALA A 1 90 ? -16.830 5.901 0.135 1.00 98.44 90 ALA A C 1
ATOM 712 O O . ALA A 1 90 ? -17.506 5.111 -0.526 1.00 98.44 90 ALA A O 1
ATOM 713 N N . GLY A 1 91 ? -16.848 5.910 1.468 1.00 98.12 91 GLY A N 1
ATOM 714 C CA . GLY A 1 91 ? -17.609 4.957 2.282 1.00 98.12 91 GLY A CA 1
ATOM 715 C C . GLY A 1 91 ? -16.908 3.622 2.572 1.00 98.12 91 GLY A C 1
ATOM 716 O O . GLY A 1 91 ? -17.438 2.834 3.347 1.00 98.12 91 GLY A O 1
ATOM 717 N N . ALA A 1 92 ? -15.723 3.347 2.018 1.00 98.25 92 ALA A N 1
ATOM 718 C CA . ALA A 1 92 ? -14.940 2.168 2.395 1.00 98.25 92 ALA A CA 1
ATOM 719 C C . ALA A 1 92 ? -14.392 2.299 3.825 1.00 98.25 92 ALA A C 1
ATOM 721 O O . ALA A 1 92 ? -13.978 3.382 4.235 1.00 98.25 92 ALA A O 1
ATOM 722 N N . CYS A 1 93 ? -14.347 1.194 4.571 1.00 98.38 93 CYS A N 1
ATOM 723 C CA . CYS A 1 93 ? -13.906 1.186 5.966 1.00 98.38 93 CYS A CA 1
ATOM 724 C C . CYS A 1 93 ? -12.381 1.181 6.104 1.00 98.38 93 CYS A C 1
ATOM 726 O O . CYS A 1 93 ? -11.688 0.448 5.392 1.00 98.38 93 CYS A O 1
ATOM 728 N N . ARG A 1 94 ? -11.877 1.931 7.083 1.00 98.44 94 ARG A N 1
ATOM 729 C CA . ARG A 1 94 ? -10.535 1.794 7.654 1.00 98.44 94 ARG A CA 1
ATOM 730 C C . ARG A 1 94 ? -10.571 0.858 8.856 1.00 98.44 94 ARG A C 1
ATOM 732 O O . ARG A 1 94 ? -11.587 0.792 9.539 1.00 98.44 94 ARG A O 1
ATOM 739 N N . TYR A 1 95 ? -9.470 0.154 9.088 1.00 98.50 95 TYR A N 1
ATOM 740 C CA . TYR A 1 95 ? -9.348 -0.880 10.106 1.00 98.50 95 TYR A CA 1
ATOM 741 C C . TYR A 1 95 ? -8.139 -0.636 11.010 1.00 98.50 95 TYR A C 1
ATOM 743 O O . TYR A 1 95 ? -7.062 -0.248 10.533 1.00 98.50 95 TYR A O 1
ATOM 751 N N . ASP A 1 96 ? -8.314 -0.895 12.301 1.00 98.06 96 ASP A N 1
ATOM 752 C CA . ASP A 1 96 ? -7.230 -0.937 13.281 1.00 98.06 96 ASP A CA 1
ATOM 753 C C . ASP A 1 96 ? -6.519 -2.304 13.316 1.00 98.06 96 ASP A C 1
ATOM 755 O O . ASP A 1 96 ? -6.785 -3.205 12.517 1.00 98.06 96 ASP A O 1
ATOM 759 N N . THR A 1 97 ? -5.570 -2.458 14.241 1.00 97.50 97 THR A N 1
ATOM 760 C CA . THR A 1 97 ? -4.784 -3.688 14.420 1.00 97.50 97 THR A CA 1
ATOM 761 C C . THR A 1 97 ? -5.601 -4.900 14.849 1.00 97.50 97 THR A C 1
ATOM 763 O O . THR A 1 97 ? -5.163 -6.028 14.610 1.00 97.50 97 THR A O 1
ATOM 766 N N . GLU A 1 98 ? -6.754 -4.678 15.474 1.00 95.88 98 GLU A N 1
ATOM 767 C CA . GLU A 1 98 ? -7.678 -5.724 15.914 1.00 95.88 98 GLU A CA 1
ATOM 768 C C . GLU A 1 98 ? -8.675 -6.101 14.806 1.00 95.88 98 GLU A C 1
ATOM 770 O O . GLU A 1 98 ? -9.299 -7.159 14.863 1.00 95.88 98 GLU A O 1
ATOM 775 N N . GLY A 1 99 ? -8.758 -5.291 13.748 1.00 95.75 99 GLY A N 1
ATOM 776 C CA . GLY A 1 99 ? -9.655 -5.495 12.618 1.00 95.75 99 GLY A CA 1
ATOM 777 C C . GLY A 1 99 ? -11.019 -4.832 12.804 1.00 95.75 99 GLY A C 1
ATOM 778 O O . GLY A 1 99 ? -11.948 -5.157 12.061 1.00 95.75 99 GLY A O 1
ATOM 779 N N . TYR A 1 100 ? -11.155 -3.902 13.752 1.00 96.94 100 TYR A N 1
ATOM 780 C CA . TYR A 1 100 ? -12.370 -3.107 13.906 1.00 96.94 100 TYR A CA 1
ATOM 781 C C . TYR A 1 100 ? -12.368 -1.901 12.977 1.00 96.94 100 TYR A C 1
ATOM 783 O O . TYR A 1 100 ? -11.320 -1.350 12.641 1.00 96.94 100 TYR A O 1
ATOM 791 N N . VAL A 1 101 ? -13.568 -1.494 12.562 1.00 97.81 101 VAL A N 1
ATOM 792 C CA . VAL A 1 101 ? -13.757 -0.318 11.713 1.00 97.81 101 VAL A CA 1
ATOM 793 C C . VAL A 1 101 ? -13.575 0.951 12.539 1.00 97.81 101 VAL A C 1
ATOM 795 O O . VAL A 1 101 ? -14.264 1.137 13.539 1.00 97.81 101 VAL A O 1
ATOM 798 N N . THR A 1 102 ? -12.692 1.838 12.088 1.00 97.62 102 THR A N 1
ATOM 799 C CA . THR A 1 102 ? -12.376 3.097 12.779 1.00 97.62 102 THR A CA 1
ATOM 800 C C . THR A 1 102 ? -12.975 4.311 12.080 1.00 97.62 102 THR A C 1
ATOM 802 O O . THR A 1 102 ? -13.597 5.157 12.716 1.00 97.62 102 THR A O 1
ATOM 805 N N . GLU A 1 103 ? -12.829 4.397 10.758 1.00 96.69 103 GLU A N 1
ATOM 806 C CA . GLU A 1 103 ? -13.339 5.504 9.948 1.00 96.69 103 GLU A CA 1
ATOM 807 C C . GLU A 1 103 ? -13.800 5.021 8.567 1.00 96.69 103 GLU A C 1
ATOM 809 O O . GLU A 1 103 ? -13.546 3.885 8.165 1.00 96.69 103 GLU A O 1
ATOM 814 N N . HIS A 1 104 ? -14.432 5.918 7.809 1.00 98.19 104 HIS A N 1
ATOM 815 C CA . HIS A 1 104 ? -14.767 5.698 6.407 1.00 98.19 104 HIS A CA 1
ATOM 816 C C . HIS A 1 104 ? -13.983 6.665 5.522 1.00 98.19 104 HIS A C 1
ATOM 818 O O . HIS A 1 104 ? -13.743 7.808 5.906 1.00 98.19 104 HIS A O 1
ATOM 824 N N . ILE A 1 105 ? -13.611 6.208 4.330 1.00 98.44 105 ILE A N 1
ATOM 825 C CA . ILE A 1 105 ? -12.955 7.037 3.318 1.00 98.44 105 ILE A CA 1
ATOM 826 C C . ILE A 1 105 ? -13.899 8.151 2.859 1.00 98.44 105 ILE A C 1
ATOM 828 O O . ILE A 1 105 ? -15.058 7.889 2.522 1.00 98.44 105 ILE A O 1
ATOM 832 N N . SER A 1 106 ? -13.398 9.383 2.816 1.00 98.44 106 SER A N 1
ATOM 833 C CA . SER A 1 106 ? -14.144 10.540 2.311 1.00 98.44 106 SER A CA 1
ATOM 834 C C . SER A 1 106 ? -14.113 10.642 0.777 1.00 98.44 106 SER A C 1
ATOM 836 O O . SER A 1 106 ? -13.330 9.971 0.097 1.00 98.44 106 SER A O 1
ATOM 838 N N . GLN A 1 107 ? -14.948 11.515 0.205 1.00 98.38 107 GLN A N 1
ATOM 839 C CA . GLN A 1 107 ? -14.925 11.788 -1.240 1.00 98.38 107 GLN A CA 1
ATOM 840 C C . GLN A 1 107 ? -13.600 12.432 -1.677 1.00 98.38 107 GLN A C 1
ATOM 842 O O . GLN A 1 107 ? -13.061 12.112 -2.738 1.00 98.38 107 GLN A O 1
ATOM 847 N N . GLU A 1 108 ? -13.035 13.304 -0.842 1.00 98.31 108 GLU A N 1
ATOM 848 C CA . GLU A 1 108 ? -11.744 13.952 -1.077 1.00 98.31 108 GLU A CA 1
ATOM 849 C C . GLU A 1 108 ? -10.600 12.934 -1.073 1.00 98.31 108 GLU A C 1
ATOM 851 O O . GLU A 1 108 ? -9.691 13.004 -1.905 1.00 98.31 108 GLU A O 1
ATOM 856 N N . GLU A 1 109 ? -10.647 11.961 -0.162 1.00 98.12 109 GLU A N 1
ATOM 857 C CA . GLU A 1 109 ? -9.664 10.884 -0.094 1.00 98.12 109 GLU A CA 1
ATOM 858 C C . GLU A 1 109 ? -9.744 9.943 -1.302 1.00 98.12 109 GLU A C 1
ATOM 860 O O . GLU A 1 109 ? -8.699 9.530 -1.812 1.00 98.12 109 GLU A O 1
ATOM 865 N N . GLU A 1 110 ? -10.946 9.639 -1.801 1.00 98.56 110 GLU A N 1
ATOM 866 C CA . GLU A 1 110 ? -11.112 8.893 -3.053 1.00 98.56 110 GLU A CA 1
ATOM 867 C C . GLU A 1 110 ? -10.527 9.664 -4.246 1.00 98.56 110 GLU A C 1
ATOM 869 O O . GLU A 1 110 ? -9.759 9.101 -5.033 1.00 98.56 110 GLU A O 1
ATOM 874 N N . ALA A 1 111 ? -10.835 10.960 -4.373 1.00 98.31 111 ALA A N 1
ATOM 875 C CA . ALA A 1 111 ? -10.296 11.796 -5.446 1.00 98.31 111 ALA A CA 1
ATOM 876 C C . ALA A 1 111 ? -8.759 11.863 -5.387 1.00 98.31 111 ALA A C 1
ATOM 878 O O . ALA A 1 111 ? -8.071 11.718 -6.406 1.00 98.31 111 ALA A O 1
ATOM 879 N N . TYR A 1 112 ? -8.203 12.001 -4.180 1.00 97.94 112 TYR A N 1
ATOM 880 C CA . TYR A 1 112 ? -6.766 11.911 -3.944 1.00 97.94 112 TYR A CA 1
ATOM 881 C C . TYR A 1 112 ? -6.204 10.551 -4.380 1.00 97.94 112 TYR A C 1
ATOM 883 O O . TYR A 1 112 ? -5.197 10.497 -5.096 1.00 97.94 112 TYR A O 1
ATOM 891 N N . ALA A 1 113 ? -6.841 9.449 -3.980 1.00 98.19 113 ALA A N 1
ATOM 892 C CA . ALA A 1 113 ? -6.394 8.104 -4.317 1.00 98.19 113 ALA A CA 1
ATOM 893 C C . ALA A 1 113 ? -6.404 7.863 -5.831 1.00 98.19 113 ALA A C 1
ATOM 895 O O . ALA A 1 113 ? -5.426 7.334 -6.360 1.00 98.19 113 ALA A O 1
ATOM 896 N N . ALA A 1 114 ? -7.434 8.331 -6.541 1.00 98.00 114 ALA A N 1
ATOM 897 C CA . ALA A 1 114 ? -7.531 8.243 -7.996 1.00 98.00 114 ALA A CA 1
ATOM 898 C C . ALA A 1 114 ? -6.378 8.983 -8.701 1.00 98.00 114 ALA A C 1
ATOM 900 O O . ALA A 1 114 ? -5.702 8.409 -9.560 1.00 98.00 114 ALA A O 1
ATOM 901 N N . ALA A 1 115 ? -6.078 10.220 -8.288 1.00 97.62 115 ALA A N 1
ATOM 902 C CA . ALA A 1 115 ? -4.958 10.987 -8.840 1.00 97.62 115 ALA A CA 1
ATOM 903 C C . ALA A 1 115 ? -3.597 10.320 -8.557 1.00 97.62 115 ALA A C 1
ATOM 905 O O . ALA A 1 115 ? -2.687 10.312 -9.392 1.00 97.62 115 ALA A O 1
ATOM 906 N N . ARG A 1 116 ? -3.437 9.725 -7.370 1.00 97.56 116 ARG A N 1
ATOM 907 C CA . ARG A 1 116 ? -2.228 8.973 -7.007 1.00 97.56 116 ARG A CA 1
ATOM 908 C C . ARG A 1 116 ? -2.099 7.672 -7.791 1.00 97.56 116 ARG A C 1
ATOM 910 O O . ARG A 1 116 ? -0.981 7.327 -8.181 1.00 97.56 116 ARG A O 1
ATOM 917 N N . LEU A 1 117 ? -3.205 6.973 -8.018 1.00 97.62 117 LEU A N 1
ATOM 918 C CA . LEU A 1 117 ? -3.256 5.701 -8.726 1.00 97.62 117 LEU A CA 1
ATOM 919 C C . LEU A 1 117 ? -2.762 5.844 -10.167 1.00 97.62 117 LEU A C 1
ATOM 921 O O . LEU A 1 117 ? -1.945 5.033 -10.598 1.00 97.62 117 LEU A O 1
ATOM 925 N N . ASP A 1 118 ? -3.164 6.900 -10.880 1.00 97.00 118 ASP A N 1
ATOM 926 C CA . ASP A 1 118 ? -2.675 7.161 -12.242 1.00 97.00 118 ASP A CA 1
ATOM 927 C C . ASP A 1 118 ? -1.139 7.279 -12.292 1.00 97.00 118 ASP A C 1
ATOM 929 O O . ASP A 1 118 ? -0.457 6.596 -13.067 1.00 97.00 118 ASP A O 1
ATOM 933 N N . LYS A 1 119 ? -0.565 8.053 -11.362 1.00 96.12 119 LYS A N 1
ATOM 934 C CA . LYS A 1 119 ? 0.891 8.197 -11.238 1.00 96.12 119 LYS A CA 1
ATOM 935 C C . LYS A 1 119 ? 1.580 6.863 -10.946 1.00 96.12 119 LYS A C 1
ATOM 937 O O . LYS A 1 119 ? 2.626 6.581 -11.533 1.00 96.12 119 LYS A O 1
ATOM 942 N N . ILE A 1 120 ? 1.025 6.057 -10.041 1.00 96.00 120 ILE A N 1
ATOM 943 C CA . ILE A 1 120 ? 1.579 4.741 -9.692 1.00 96.00 120 ILE A CA 1
ATOM 944 C C . ILE A 1 120 ? 1.513 3.790 -10.887 1.00 96.00 120 ILE A C 1
ATOM 946 O O . ILE A 1 120 ? 2.519 3.159 -11.202 1.00 96.00 120 ILE A O 1
ATOM 950 N N . ARG A 1 121 ? 0.394 3.748 -11.615 1.00 96.75 121 ARG A N 1
ATOM 951 C CA . ARG A 1 121 ? 0.247 2.934 -12.830 1.00 96.75 121 ARG A CA 1
ATOM 952 C C . ARG A 1 121 ? 1.271 3.302 -13.892 1.00 96.75 121 ARG A C 1
ATOM 954 O O . ARG A 1 121 ? 1.908 2.418 -14.459 1.00 96.75 121 ARG A O 1
ATOM 961 N N . ARG A 1 122 ? 1.496 4.600 -14.124 1.00 96.44 122 ARG A N 1
ATOM 962 C CA . ARG A 1 122 ? 2.552 5.063 -15.037 1.00 96.44 122 ARG A CA 1
ATOM 963 C C . ARG A 1 122 ? 3.932 4.580 -14.598 1.00 96.44 122 ARG A C 1
ATOM 965 O O . ARG A 1 122 ? 4.691 4.088 -15.425 1.00 96.44 122 ARG A O 1
ATOM 972 N N . GLN A 1 123 ? 4.251 4.696 -13.309 1.00 95.31 123 GLN A N 1
ATOM 973 C CA . GLN A 1 123 ? 5.523 4.204 -12.777 1.00 95.31 123 GLN A CA 1
ATOM 974 C C . GLN A 1 123 ? 5.652 2.684 -12.921 1.00 95.31 123 GLN A C 1
ATOM 976 O O . GLN A 1 123 ? 6.718 2.211 -13.292 1.00 95.31 123 GLN A O 1
ATOM 981 N N . ASN A 1 124 ? 4.589 1.922 -12.666 1.00 94.94 124 ASN A N 1
ATOM 982 C CA . ASN A 1 124 ? 4.600 0.465 -12.788 1.00 94.94 124 ASN A CA 1
ATOM 983 C C . ASN A 1 124 ? 4.819 0.009 -14.237 1.00 94.94 124 ASN A C 1
ATOM 985 O O . ASN A 1 124 ? 5.592 -0.922 -14.444 1.00 94.94 124 ASN A O 1
ATOM 989 N N . ARG A 1 125 ? 4.235 0.697 -15.231 1.00 96.88 125 ARG A N 1
ATOM 990 C CA . ARG A 1 125 ? 4.514 0.435 -16.656 1.00 96.88 125 ARG A CA 1
ATOM 991 C C . ARG A 1 125 ? 5.992 0.629 -16.993 1.00 96.88 125 ARG A C 1
ATOM 993 O O . ARG A 1 125 ? 6.618 -0.289 -17.504 1.00 96.88 125 ARG A O 1
ATOM 1000 N N . ILE A 1 126 ? 6.573 1.761 -16.586 1.00 96.19 126 ILE A N 1
ATOM 1001 C CA . ILE A 1 126 ? 8.004 2.045 -16.795 1.00 96.19 126 ILE A CA 1
ATOM 1002 C C . ILE A 1 126 ? 8.880 0.981 -16.118 1.00 96.19 126 ILE A C 1
ATOM 1004 O O . ILE A 1 126 ? 9.851 0.512 -16.702 1.00 96.19 126 ILE A O 1
ATOM 1008 N N . LYS A 1 127 ? 8.545 0.571 -14.886 1.00 95.19 127 LYS A N 1
ATOM 1009 C CA . LYS A 1 127 ? 9.272 -0.506 -14.196 1.00 95.19 127 LYS A CA 1
ATOM 1010 C C . LYS A 1 127 ? 9.201 -1.821 -14.966 1.00 95.19 127 LYS A C 1
ATOM 1012 O O . LYS A 1 127 ? 10.224 -2.482 -15.087 1.00 95.19 127 LYS A O 1
ATOM 1017 N N . ALA A 1 128 ? 8.020 -2.189 -15.461 1.00 95.50 128 ALA A N 1
ATOM 1018 C CA . ALA A 1 128 ? 7.816 -3.425 -16.207 1.00 95.50 128 ALA A CA 1
ATOM 1019 C C . ALA A 1 128 ? 8.605 -3.429 -17.524 1.00 95.50 128 ALA A C 1
ATOM 1021 O O . ALA A 1 128 ? 9.273 -4.412 -17.823 1.00 95.50 128 ALA A O 1
ATOM 1022 N N . GLU A 1 129 ? 8.608 -2.315 -18.259 1.00 96.38 129 GLU A N 1
ATOM 1023 C CA . GLU A 1 129 ? 9.405 -2.145 -19.482 1.00 96.38 129 GLU A CA 1
ATOM 1024 C C . GLU A 1 129 ? 10.909 -2.269 -19.201 1.00 96.38 129 GLU A C 1
ATOM 1026 O O . GLU A 1 129 ? 11.617 -3.015 -19.876 1.00 96.38 129 GLU A O 1
ATOM 1031 N N . LEU A 1 130 ? 11.404 -1.582 -18.165 1.00 96.25 130 LEU A N 1
ATOM 1032 C CA . LEU A 1 130 ? 12.809 -1.666 -17.763 1.00 96.25 130 LEU A CA 1
ATOM 1033 C C . LEU A 1 130 ? 13.190 -3.078 -17.312 1.00 96.25 130 LEU A C 1
ATOM 1035 O O . LEU A 1 130 ? 14.284 -3.531 -17.635 1.00 96.25 130 LEU A O 1
ATOM 1039 N N . GLN A 1 131 ? 12.309 -3.767 -16.584 1.00 94.81 131 GLN A N 1
ATOM 1040 C CA . GLN A 1 131 ? 12.534 -5.141 -16.143 1.00 94.81 131 GLN A CA 1
ATOM 1041 C C . GLN A 1 131 ? 12.568 -6.112 -17.332 1.00 94.81 131 GLN A C 1
ATOM 1043 O O . GLN A 1 131 ? 13.479 -6.930 -17.405 1.00 94.81 131 GLN A O 1
ATOM 1048 N N . ALA A 1 132 ? 11.673 -5.956 -18.311 1.00 96.00 132 ALA A N 1
ATOM 1049 C CA . ALA A 1 132 ? 11.660 -6.780 -19.520 1.00 96.00 132 ALA A CA 1
ATOM 1050 C C . ALA A 1 132 ? 12.989 -6.702 -20.294 1.00 96.00 132 ALA A C 1
ATOM 1052 O O . ALA A 1 132 ? 13.502 -7.727 -20.733 1.00 96.00 132 ALA A O 1
ATOM 1053 N N . VAL A 1 133 ? 13.613 -5.519 -20.376 1.00 95.06 133 VAL A N 1
ATOM 1054 C CA . VAL A 1 133 ? 14.953 -5.354 -20.981 1.00 95.06 133 VAL A CA 1
ATOM 1055 C C . VAL A 1 133 ? 16.030 -6.165 -20.248 1.00 95.06 133 VAL A C 1
ATOM 1057 O O . VAL A 1 133 ? 17.010 -6.599 -20.858 1.00 95.06 133 VAL A O 1
ATOM 1060 N N . LEU A 1 134 ? 15.893 -6.359 -18.934 1.00 93.31 134 LEU A N 1
ATOM 1061 C CA . LEU A 1 134 ? 16.832 -7.167 -18.152 1.00 93.31 134 LEU A CA 1
ATOM 1062 C C . LEU A 1 134 ? 16.619 -8.665 -18.364 1.00 93.31 134 LEU A C 1
ATOM 1064 O O . LEU A 1 134 ? 17.603 -9.409 -18.348 1.00 93.31 134 LEU A O 1
ATOM 1068 N N . ASP A 1 135 ? 15.366 -9.062 -18.572 1.00 93.31 135 ASP A N 1
ATOM 1069 C CA . ASP A 1 135 ? 14.935 -10.450 -18.728 1.00 93.31 135 ASP A CA 1
ATOM 1070 C C . ASP A 1 135 ? 15.106 -10.968 -20.173 1.00 93.31 135 ASP A C 1
ATOM 1072 O O . ASP A 1 135 ? 15.209 -12.179 -20.382 1.00 93.31 135 ASP A O 1
ATOM 1076 N N . GLU A 1 136 ? 15.187 -10.074 -21.171 1.00 89.31 136 GLU A N 1
ATOM 1077 C CA . GLU A 1 136 ? 15.569 -10.394 -22.558 1.00 89.31 136 GLU A CA 1
ATOM 1078 C C . GLU A 1 136 ? 16.892 -11.179 -22.571 1.00 89.31 136 GLU A C 1
ATOM 1080 O O . GLU A 1 136 ? 17.888 -10.707 -22.022 1.00 89.31 136 GLU A O 1
ATOM 1085 N N . LYS A 1 137 ? 16.920 -12.372 -23.182 1.00 71.12 137 LYS A N 1
ATOM 1086 C CA . LYS A 1 137 ? 18.108 -13.246 -23.209 1.00 71.12 137 LYS A CA 1
ATOM 1087 C C . LYS A 1 137 ? 19.262 -12.620 -23.981 1.00 71.12 137 LYS A C 1
ATOM 1089 O O . LYS A 1 137 ? 19.080 -12.281 -25.167 1.00 71.12 137 LYS A O 1
#

Sequence (137 aa):
MTEQAAKKAQARQALSIYLNLPTLYEAVNTLKPWWPGLFDGDTPRLLACGIRDVLLEDVAQRNIPLSHKKLRRALKAITRSESYLCAMKAGACRYDTEGYVTEHISQEEEAYAAARLDKIRRQNRIKAELQAVLDEK

Organism: Escherichia coli (NCBI:txid562)

Secondary structure (DSSP, 8-state):
--HHHHHHHHHHHHHHTT-SS--HHHHHHHHTTT-GGGEETTEEPPBPTTHHHHHHHHHHHTT-S--HHHHHHHHHHHHTSHHHHHH--TTPEEE-TTS-EEEE--HHHHHHHHHHHHHHHHHHHHHHHHHHHHH--

pLDDT: mean 96.19, std 4.54, range [59.0, 98.62]